Protein AF-A0A2E6LI99-F1 (afdb_monomer)

Foldseek 3Di:
DVVVVVLLVDDDDDDDDDDDPVVDDDPCVVVPPPPPPQAADFDDQPCCVPVNTDPPDDLVSLCVRPPNCSVVSVVRRDDPD

Mean predicted aligned error: 9.88 Å

pLDDT: mean 79.18, std 11.96, range [50.72, 94.06]

Sequence (81 aa):
MSKILSLINHPFKYKTKCFNKKNHKKIYTIINAKKTNFKTPKYNQVFSCKHGYINNLSILDVLFNLGPDTMDYLKSINTKF

Secondary structure (DSSP, 8-state):
-HHHHHHTT-----------TTT----GGGS-TT-----------TTHHHH---SS--HHHHHHHHGGGHHHHH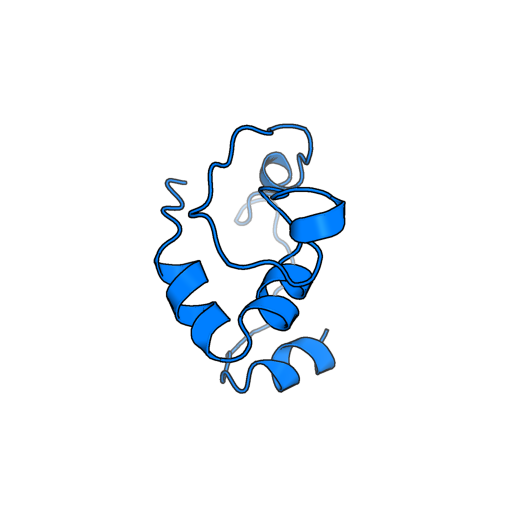HHS----

Structure (mmCIF, N/CA/C/O backbone):
data_AF-A0A2E6LI99-F1
#
_entry.id   AF-A0A2E6LI99-F1
#
loop_
_atom_site.group_PDB
_atom_site.id
_atom_site.type_symbol
_atom_site.label_atom_id
_atom_site.label_alt_id
_atom_site.label_comp_id
_atom_site.label_asym_id
_atom_site.label_entity_id
_atom_site.label_seq_id
_atom_site.pdbx_PDB_ins_code
_atom_site.Cartn_x
_atom_site.Cartn_y
_atom_site.Cartn_z
_atom_site.occupancy
_atom_site.B_iso_or_equiv
_atom_site.auth_seq_id
_atom_site.auth_comp_id
_atom_site.auth_asym_id
_atom_site.auth_atom_id
_atom_site.pdbx_PDB_model_num
ATOM 1 N N . MET A 1 1 ? 14.056 -7.899 0.777 1.00 52.00 1 MET A N 1
ATOM 2 C CA . MET A 1 1 ? 13.205 -7.369 -0.317 1.00 52.00 1 MET A CA 1
ATOM 3 C C . MET A 1 1 ? 12.639 -8.460 -1.224 1.00 52.00 1 MET A C 1
ATOM 5 O O . MET A 1 1 ? 11.458 -8.397 -1.527 1.00 52.00 1 MET A O 1
ATOM 9 N N . SER A 1 2 ? 13.408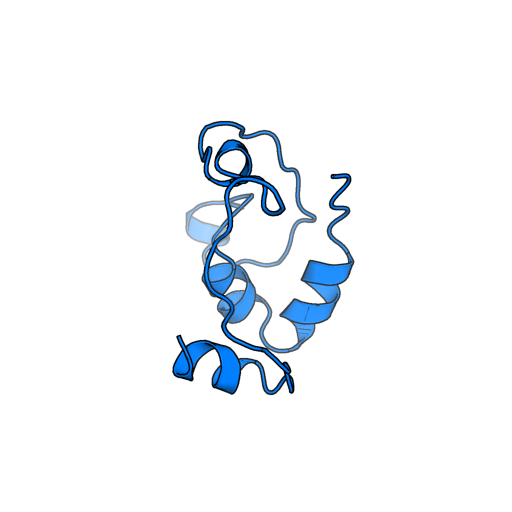 -9.489 -1.598 1.00 54.84 2 SER A N 1
ATOM 10 C CA . SER A 1 2 ? 12.927 -10.609 -2.435 1.00 54.84 2 SER A CA 1
ATOM 11 C C . SER A 1 2 ? 11.721 -11.369 -1.856 1.00 54.84 2 SER A C 1
ATOM 13 O O . SER A 1 2 ? 10.814 -11.733 -2.593 1.00 54.84 2 SER A O 1
ATOM 15 N N . LYS A 1 3 ? 11.684 -11.552 -0.531 1.00 59.38 3 LYS A N 1
ATOM 16 C CA . LYS A 1 3 ? 10.674 -12.368 0.166 1.00 59.38 3 LYS A CA 1
ATOM 17 C C . LYS A 1 3 ? 9.262 -11.764 0.197 1.00 59.38 3 LYS A C 1
ATOM 19 O O . LYS A 1 3 ? 8.293 -12.502 0.230 1.00 59.38 3 LYS A O 1
ATOM 24 N N . ILE A 1 4 ? 9.131 -10.433 0.180 1.00 63.28 4 ILE A N 1
ATOM 25 C CA . ILE A 1 4 ? 7.812 -9.770 0.111 1.00 63.28 4 ILE A CA 1
ATOM 26 C C . ILE A 1 4 ? 7.262 -9.857 -1.315 1.00 63.28 4 ILE A C 1
ATOM 28 O O . ILE A 1 4 ? 6.084 -10.131 -1.507 1.00 63.28 4 ILE A O 1
ATOM 32 N N . LEU A 1 5 ? 8.130 -9.692 -2.318 1.00 60.09 5 LEU A N 1
ATOM 33 C CA . LEU A 1 5 ? 7.743 -9.793 -3.725 1.00 60.09 5 LEU A CA 1
ATOM 34 C C . LEU A 1 5 ? 7.261 -11.201 -4.100 1.00 60.09 5 LEU A C 1
ATOM 36 O O . LEU A 1 5 ? 6.328 -11.322 -4.887 1.00 60.09 5 LEU A O 1
ATOM 40 N N . SER A 1 6 ? 7.843 -12.253 -3.509 1.00 65.31 6 SER A N 1
ATOM 41 C CA . SER A 1 6 ? 7.367 -13.625 -3.724 1.00 65.31 6 SER A CA 1
ATOM 42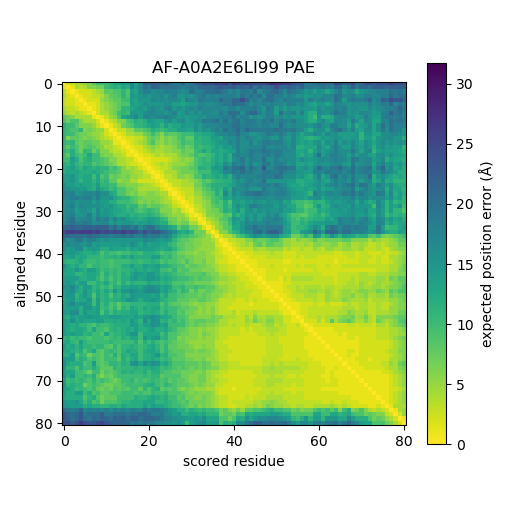 C C . SER A 1 6 ? 5.969 -13.875 -3.153 1.00 65.31 6 SER A C 1
ATOM 44 O O . SER A 1 6 ? 5.246 -14.688 -3.707 1.00 65.31 6 SER A O 1
ATOM 46 N N . LEU A 1 7 ? 5.561 -13.177 -2.085 1.00 65.31 7 LEU A N 1
ATOM 47 C CA . LEU A 1 7 ? 4.240 -13.373 -1.462 1.00 65.31 7 LEU A CA 1
ATOM 48 C C . LEU A 1 7 ? 3.084 -12.855 -2.327 1.00 65.31 7 LEU A C 1
ATOM 50 O O . LEU A 1 7 ? 1.962 -13.323 -2.184 1.00 65.31 7 LEU A O 1
ATOM 54 N N . ILE A 1 8 ? 3.351 -11.909 -3.230 1.00 66.44 8 ILE A N 1
ATOM 55 C CA . ILE A 1 8 ? 2.329 -11.306 -4.101 1.00 66.44 8 ILE A CA 1
ATOM 56 C C . ILE A 1 8 ? 2.124 -12.154 -5.375 1.00 66.44 8 ILE A C 1
ATOM 58 O O . ILE A 1 8 ? 1.251 -11.852 -6.182 1.00 66.44 8 ILE A O 1
ATOM 62 N N . ASN A 1 9 ? 2.917 -13.221 -5.580 1.00 65.00 9 ASN A N 1
ATOM 63 C CA . ASN A 1 9 ? 2.870 -14.092 -6.767 1.00 65.00 9 ASN A CA 1
ATOM 64 C C . ASN A 1 9 ? 2.889 -13.333 -8.111 1.00 65.00 9 ASN A C 1
ATOM 66 O O . ASN A 1 9 ? 2.466 -13.856 -9.142 1.00 65.00 9 ASN A O 1
ATOM 70 N N . HIS A 1 10 ? 3.399 -12.099 -8.130 1.00 68.69 10 HIS A N 1
ATOM 71 C CA . HIS A 1 10 ? 3.412 -11.271 -9.327 1.00 68.69 10 HIS A CA 1
ATOM 72 C C . HIS A 1 10 ? 4.818 -11.242 -9.946 1.00 68.69 10 HIS A C 1
ATOM 74 O O . HIS A 1 10 ? 5.767 -10.816 -9.277 1.00 68.69 10 HIS A O 1
ATOM 80 N N . PRO A 1 11 ? 4.997 -11.673 -11.213 1.00 65.94 11 PRO A N 1
ATOM 81 C CA . PRO A 1 11 ? 6.298 -11.631 -11.869 1.00 65.94 11 PRO A CA 1
ATOM 82 C C . PRO A 1 11 ? 6.698 -10.184 -12.179 1.00 65.94 11 PRO A C 1
ATOM 84 O O . PRO A 1 11 ? 6.326 -9.622 -13.207 1.00 65.94 11 PRO A O 1
ATOM 87 N N . PHE A 1 12 ? 7.501 -9.577 -11.305 1.00 67.44 12 PHE A N 1
ATOM 88 C CA . PHE A 1 12 ? 8.109 -8.278 -11.573 1.00 67.44 12 PHE A CA 1
ATOM 89 C C . PHE A 1 12 ? 9.534 -8.439 -12.108 1.00 67.44 12 PHE A C 1
ATOM 91 O O . PHE A 1 12 ? 10.394 -9.054 -11.476 1.00 67.44 12 PHE A O 1
ATOM 98 N N . LYS A 1 13 ? 9.804 -7.843 -13.274 1.00 74.75 13 LYS A N 1
ATOM 99 C CA . LYS A 1 13 ? 11.155 -7.741 -13.837 1.00 74.75 13 LYS A CA 1
ATOM 100 C C . LYS A 1 13 ? 11.791 -6.442 -13.358 1.00 74.75 13 LYS A C 1
ATOM 102 O O . LYS A 1 13 ? 11.333 -5.364 -13.724 1.00 74.75 13 LYS A O 1
ATOM 107 N N . TYR A 1 14 ? 12.881 -6.537 -12.601 1.00 77.12 14 TYR A N 1
ATOM 108 C CA . TYR A 1 14 ? 13.668 -5.370 -12.205 1.00 77.12 14 TYR A CA 1
ATOM 109 C C . TYR A 1 14 ? 15.119 -5.493 -12.645 1.00 77.12 14 TYR A C 1
ATOM 111 O O . TYR A 1 14 ? 15.644 -6.586 -12.843 1.00 7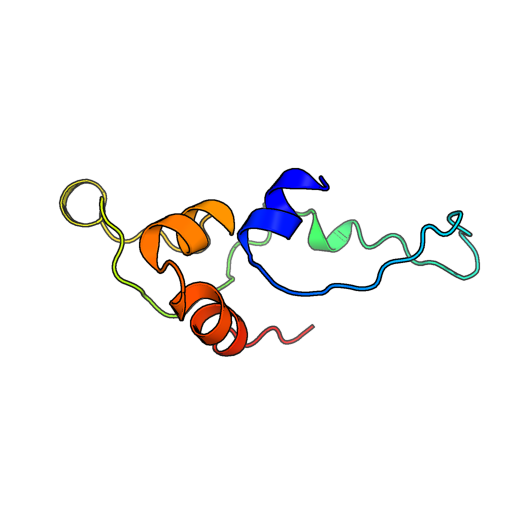7.12 14 TYR A O 1
ATOM 119 N N . LYS A 1 15 ? 15.772 -4.343 -12.798 1.00 81.25 15 LYS A N 1
ATOM 120 C CA . LYS A 1 15 ? 17.215 -4.243 -13.012 1.00 81.25 15 LYS A CA 1
ATOM 121 C C . LYS A 1 15 ? 17.764 -3.214 -12.041 1.00 81.25 15 LYS A C 1
ATOM 123 O O . LYS A 1 15 ? 17.183 -2.140 -11.883 1.00 81.25 15 LYS A O 1
ATOM 128 N N . THR A 1 16 ? 18.876 -3.533 -11.400 1.00 81.38 16 THR A N 1
ATOM 129 C CA . THR A 1 16 ? 19.624 -2.555 -10.617 1.00 81.38 16 THR A CA 1
ATOM 130 C C . THR A 1 16 ? 20.343 -1.603 -11.573 1.00 81.38 16 THR A C 1
ATOM 132 O O . THR A 1 16 ? 20.861 -2.007 -12.613 1.00 81.38 16 THR A O 1
ATOM 135 N N . LYS A 1 17 ? 20.335 -0.308 -11.253 1.00 83.25 17 LYS A N 1
ATOM 136 C CA . LYS A 1 17 ? 21.096 0.718 -11.973 1.00 83.25 17 LYS A CA 1
ATOM 137 C C . LYS A 1 17 ? 21.786 1.624 -10.966 1.00 83.25 17 LYS A C 1
ATOM 139 O O . LYS A 1 17 ? 21.190 1.979 -9.950 1.00 83.25 17 LYS A O 1
ATOM 144 N N . CYS A 1 18 ? 23.013 2.030 -11.276 1.00 84.62 18 CY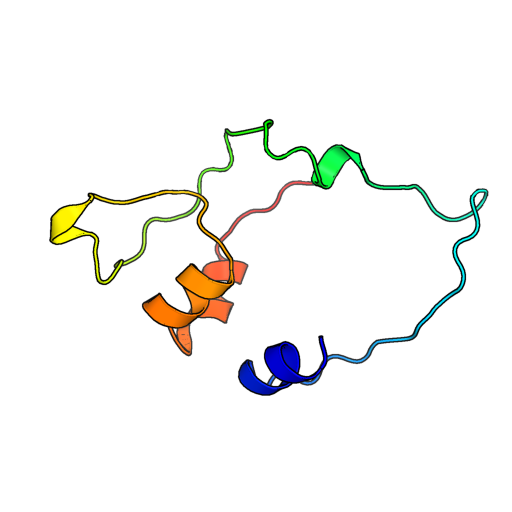S A N 1
ATOM 145 C CA . CYS A 1 18 ? 23.713 3.046 -10.502 1.00 84.62 18 CYS A CA 1
ATOM 146 C C . CYS A 1 18 ? 23.007 4.401 -10.651 1.00 84.62 18 CYS A C 1
ATOM 148 O O . CYS A 1 18 ? 22.551 4.768 -11.735 1.00 84.62 18 CYS A O 1
ATOM 150 N N . PHE A 1 19 ? 22.904 5.143 -9.551 1.00 85.25 19 PHE A N 1
ATOM 151 C CA . PHE A 1 19 ? 22.280 6.462 -9.543 1.00 85.25 19 PHE A CA 1
ATOM 152 C C . PHE A 1 19 ? 23.175 7.495 -10.247 1.00 85.25 19 PHE A C 1
ATOM 154 O O . PHE A 1 19 ? 24.342 7.644 -9.892 1.00 85.25 19 PHE A O 1
ATOM 161 N N . ASN A 1 20 ? 22.619 8.257 -11.196 1.00 87.50 20 ASN A N 1
ATOM 162 C CA . ASN A 1 20 ? 23.305 9.376 -11.849 1.00 87.50 20 ASN A CA 1
ATOM 163 C C . ASN A 1 20 ? 22.532 10.684 -11.631 1.00 87.50 20 ASN A C 1
ATOM 165 O O . ASN A 1 20 ? 21.441 10.850 -12.164 1.00 87.50 20 ASN A O 1
ATOM 169 N N . LYS A 1 21 ? 23.120 11.650 -10.916 1.00 83.00 21 LYS A N 1
ATOM 170 C CA . LYS A 1 21 ? 22.477 12.931 -10.563 1.00 83.00 21 LYS A CA 1
ATOM 171 C C . LYS A 1 21 ? 22.042 13.779 -11.775 1.00 83.00 21 LYS A C 1
ATOM 173 O O . LYS A 1 21 ? 21.125 14.577 -11.624 1.00 83.00 21 LYS A O 1
ATOM 178 N N . LYS A 1 22 ? 22.664 13.613 -12.953 1.00 85.50 22 LYS A N 1
ATOM 179 C CA . LYS A 1 22 ? 22.282 14.320 -14.194 1.00 85.50 22 LYS A CA 1
ATOM 180 C C . LYS A 1 22 ? 21.005 13.748 -14.815 1.00 85.50 22 LYS A C 1
ATOM 182 O O . LYS A 1 22 ? 20.169 14.503 -15.293 1.00 85.50 22 LYS A O 1
ATOM 187 N N . ASN A 1 23 ? 20.844 12.425 -14.758 1.00 83.56 23 ASN A N 1
ATOM 188 C CA . ASN A 1 23 ? 19.758 11.713 -15.445 1.00 83.56 23 ASN A CA 1
ATOM 189 C C . ASN A 1 23 ? 18.647 11.244 -14.486 1.00 83.56 23 ASN A C 1
ATOM 191 O O . ASN A 1 23 ? 17.575 10.847 -14.926 1.00 83.56 23 ASN A O 1
ATOM 195 N N . HIS A 1 24 ? 18.898 11.257 -13.174 1.00 83.25 24 HIS A N 1
ATOM 196 C CA . HIS A 1 24 ? 18.003 10.728 -12.151 1.00 83.25 24 HIS A CA 1
ATOM 197 C C . HIS A 1 24 ? 17.664 11.834 -11.153 1.00 83.25 24 HIS A C 1
ATOM 199 O O . HIS A 1 24 ? 18.533 12.354 -10.447 1.00 83.25 24 HIS A O 1
ATOM 205 N N . LYS A 1 25 ? 16.372 12.149 -11.036 1.00 79.69 25 LYS A N 1
ATOM 206 C CA . LYS A 1 25 ? 15.863 13.003 -9.962 1.00 79.69 25 LYS A CA 1
ATOM 207 C C . LYS A 1 25 ? 15.680 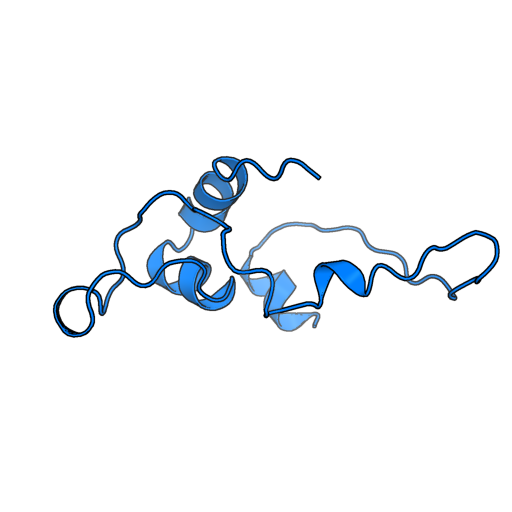12.172 -8.696 1.00 79.69 25 LYS A C 1
ATOM 209 O O . LYS A 1 25 ? 15.087 11.097 -8.720 1.00 79.69 25 LYS A O 1
ATOM 214 N N . LYS A 1 26 ? 16.179 12.684 -7.573 1.00 75.69 26 LYS A N 1
ATOM 215 C CA . LYS A 1 26 ? 15.878 12.132 -6.249 1.00 75.69 26 LYS A CA 1
ATOM 216 C C . LYS A 1 26 ? 14.461 12.543 -5.870 1.00 75.69 26 LYS A C 1
ATOM 218 O O . LYS A 1 26 ? 14.199 13.727 -5.692 1.00 75.69 26 LYS A O 1
ATOM 223 N N . ILE A 1 27 ? 13.559 11.575 -5.735 1.00 71.19 27 ILE A N 1
ATOM 224 C CA . ILE A 1 27 ? 12.142 11.842 -5.462 1.00 71.19 27 ILE A CA 1
ATOM 225 C C . ILE A 1 27 ? 11.840 11.843 -3.956 1.00 71.19 27 ILE A C 1
ATOM 227 O O . ILE A 1 27 ? 10.843 11.297 -3.494 1.00 71.19 27 ILE A O 1
ATOM 231 N N . TYR A 1 28 ? 12.717 12.471 -3.163 1.00 68.38 28 TYR A N 1
ATOM 232 C CA . TYR A 1 28 ? 12.567 12.573 -1.702 1.00 68.38 28 TYR A CA 1
ATOM 233 C C . TYR A 1 28 ? 11.246 13.216 -1.275 1.00 68.38 28 TYR A C 1
ATOM 235 O O . TYR A 1 28 ? 10.759 12.969 -0.178 1.00 68.38 28 TYR A O 1
ATOM 243 N N . THR A 1 29 ? 10.638 14.000 -2.163 1.00 64.56 29 THR A N 1
ATOM 244 C CA . THR A 1 29 ? 9.310 14.585 -1.989 1.00 64.56 29 THR A CA 1
ATOM 245 C C . THR A 1 29 ? 8.205 13.547 -1.775 1.00 64.56 29 THR A C 1
ATOM 247 O O . THR A 1 29 ? 7.228 13.878 -1.109 1.00 64.56 29 THR A O 1
ATOM 250 N N . ILE A 1 30 ? 8.364 12.310 -2.269 1.00 65.00 30 ILE A N 1
ATOM 251 C CA . ILE A 1 30 ? 7.425 11.192 -2.045 1.00 65.00 30 ILE A CA 1
ATOM 252 C C . ILE A 1 30 ? 7.639 10.547 -0.664 1.00 65.00 30 ILE A C 1
ATOM 254 O O . ILE A 1 30 ? 6.718 9.970 -0.102 1.00 65.00 30 ILE A O 1
ATOM 258 N N . ILE A 1 31 ? 8.828 10.690 -0.067 1.00 67.69 31 ILE A N 1
ATOM 259 C CA . ILE A 1 31 ? 9.156 10.129 1.259 1.00 67.69 31 ILE A CA 1
ATOM 260 C C . ILE A 1 31 ? 8.587 11.006 2.392 1.00 67.69 31 ILE A C 1
ATOM 262 O O . ILE A 1 31 ? 8.653 10.651 3.567 1.00 67.69 31 ILE A O 1
ATOM 266 N N . ASN A 1 32 ? 8.003 12.164 2.069 1.00 69.38 32 ASN A N 1
ATOM 267 C CA . ASN A 1 32 ? 7.442 13.053 3.075 1.00 69.38 32 ASN A CA 1
ATOM 268 C C . ASN A 1 32 ? 6.129 12.499 3.656 1.00 69.38 32 ASN A C 1
ATOM 270 O O . ASN A 1 32 ? 5.040 12.852 3.205 1.00 69.38 32 ASN A O 1
ATOM 274 N N . ALA A 1 33 ? 6.247 11.706 4.724 1.00 64.06 33 ALA A N 1
ATOM 275 C CA . ALA A 1 33 ? 5.126 11.149 5.483 1.00 64.06 33 ALA A CA 1
ATOM 276 C C . ALA A 1 33 ? 4.169 12.214 6.064 1.00 64.06 33 ALA A C 1
ATOM 278 O O . ALA A 1 33 ? 3.061 11.881 6.469 1.00 64.06 33 ALA A O 1
ATOM 279 N N . LYS A 1 34 ? 4.571 13.497 6.093 1.00 66.31 34 LYS A N 1
ATOM 280 C CA . LYS A 1 34 ? 3.759 14.611 6.610 1.00 66.31 34 LYS A CA 1
ATOM 281 C C . LYS A 1 34 ? 2.820 15.249 5.569 1.00 66.31 34 LYS A C 1
ATOM 283 O O . LYS A 1 34 ? 2.042 16.122 5.936 1.00 66.31 34 LYS A O 1
ATOM 288 N N . LYS A 1 35 ? 2.848 14.850 4.287 1.00 64.31 35 LYS A N 1
ATOM 289 C CA . LYS A 1 35 ? 1.849 15.284 3.282 1.00 64.31 35 LYS A CA 1
ATOM 290 C C . LYS A 1 35 ? 0.629 14.351 3.329 1.00 64.31 35 LYS A C 1
ATOM 292 O O . LYS A 1 35 ? 0.580 13.349 2.630 1.00 64.31 35 LYS A O 1
ATOM 297 N N . THR A 1 36 ? -0.342 14.662 4.184 1.00 62.69 36 THR A N 1
ATOM 298 C CA . THR A 1 36 ? -1.280 13.676 4.763 1.00 62.69 36 THR A CA 1
ATOM 299 C C . THR A 1 36 ? -2.727 13.706 4.254 1.00 62.69 36 THR A C 1
ATOM 301 O O . THR A 1 36 ? -3.616 13.245 4.960 1.00 62.69 36 THR A O 1
ATOM 304 N N . ASN A 1 37 ? -3.009 14.156 3.027 1.00 66.25 37 ASN A N 1
ATOM 305 C CA . ASN A 1 37 ? -4.386 14.130 2.491 1.00 66.25 37 ASN A CA 1
ATOM 306 C C . ASN A 1 37 ? -4.584 13.116 1.353 1.00 66.25 37 ASN A C 1
ATOM 308 O O . ASN A 1 37 ? -5.307 13.377 0.393 1.00 66.25 37 ASN A O 1
ATOM 312 N N . PHE A 1 38 ? -3.958 11.942 1.459 1.00 76.00 38 PHE A N 1
ATOM 313 C CA . PHE A 1 38 ? -4.206 10.835 0.538 1.00 76.00 38 PHE A CA 1
ATOM 314 C C . PHE A 1 38 ? -5.469 10.076 0.956 1.00 76.00 38 PHE A C 1
ATOM 316 O O . PHE A 1 38 ? -5.447 9.263 1.881 1.00 76.00 38 PHE A O 1
ATOM 323 N N . LYS A 1 39 ? -6.603 10.384 0.322 1.00 76.00 39 LYS A N 1
ATOM 324 C CA . LYS A 1 39 ? -7.863 9.671 0.561 1.00 76.00 39 LYS A CA 1
ATOM 325 C C . LYS A 1 39 ? -7.889 8.399 -0.281 1.00 76.00 39 LYS A C 1
ATOM 327 O O . LYS A 1 39 ? -7.874 8.480 -1.505 1.00 76.00 39 LYS A O 1
ATOM 332 N N . THR A 1 40 ? -7.947 7.249 0.384 1.00 85.06 40 THR A N 1
ATOM 333 C CA . THR A 1 40 ? -8.120 5.944 -0.269 1.00 85.06 40 THR A CA 1
ATOM 334 C C . THR A 1 40 ? -9.552 5.437 -0.086 1.00 85.06 40 THR A C 1
ATOM 336 O O . THR A 1 40 ? -10.206 5.837 0.887 1.00 85.06 40 THR A O 1
ATOM 339 N N . PRO A 1 41 ? -10.075 4.607 -1.008 1.00 88.19 41 PRO A N 1
ATOM 340 C CA . PRO A 1 41 ? -11.364 3.947 -0.822 1.00 88.19 41 PRO A CA 1
ATOM 341 C C . PRO A 1 41 ? -11.379 3.171 0.498 1.00 88.19 41 PRO A C 1
ATOM 343 O O . PRO A 1 41 ? -10.373 2.588 0.887 1.00 88.19 41 PRO A O 1
ATOM 346 N N . LYS A 1 42 ? -12.506 3.163 1.216 1.00 90.88 42 LYS A N 1
ATOM 347 C CA . LYS A 1 42 ? -12.604 2.350 2.434 1.00 90.88 42 LYS A CA 1
ATOM 348 C C . LYS A 1 42 ? -12.643 0.870 2.076 1.00 90.88 42 LYS A C 1
ATOM 350 O O . LYS A 1 42 ? -13.280 0.486 1.100 1.00 90.88 42 LYS A O 1
ATOM 355 N N . TYR A 1 43 ? -12.025 0.058 2.921 1.00 91.75 43 TYR A N 1
ATOM 356 C CA . TYR A 1 43 ? -12.088 -1.395 2.861 1.00 91.75 43 TYR A CA 1
ATOM 357 C C . TYR A 1 43 ? -12.310 -1.981 4.259 1.00 91.75 43 TYR A C 1
ATOM 359 O O . TYR A 1 43 ? -12.130 -1.293 5.270 1.00 91.75 43 TYR A O 1
ATOM 367 N N . ASN A 1 44 ? -12.711 -3.249 4.317 1.00 90.69 44 ASN A N 1
ATOM 368 C CA . ASN A 1 44 ? -12.959 -3.942 5.577 1.00 90.69 44 ASN A CA 1
ATOM 369 C C . ASN A 1 44 ? -11.629 -4.240 6.279 1.00 90.69 44 ASN A C 1
ATOM 371 O O . ASN A 1 44 ? -10.826 -5.026 5.786 1.00 90.69 44 ASN A O 1
ATOM 375 N N . GLN A 1 45 ? -11.395 -3.602 7.428 1.00 94.06 45 GLN A N 1
ATOM 376 C CA . GLN A 1 45 ? -10.215 -3.853 8.256 1.00 94.06 45 GLN A CA 1
ATOM 377 C C . GLN A 1 45 ? -10.568 -4.808 9.400 1.00 94.06 45 GLN A C 1
ATOM 379 O O . GLN A 1 45 ? -11.544 -4.558 10.111 1.00 94.06 45 GLN A O 1
ATOM 384 N N . VAL A 1 46 ? -9.763 -5.850 9.636 1.00 91.94 46 VAL A N 1
ATOM 385 C CA . VAL A 1 46 ? -10.029 -6.873 10.675 1.00 91.94 46 VAL A CA 1
ATOM 386 C C . VAL A 1 46 ? -10.208 -6.267 12.070 1.00 91.94 46 VAL A C 1
ATOM 388 O O . VAL A 1 46 ? -11.014 -6.744 12.860 1.00 91.94 46 VAL A O 1
ATOM 391 N N . PHE A 1 47 ? -9.502 -5.172 12.364 1.00 88.94 47 PHE A N 1
ATOM 392 C CA . PHE A 1 47 ? -9.559 -4.486 13.660 1.00 88.94 47 PHE A CA 1
ATOM 393 C C . PHE A 1 47 ? -10.426 -3.215 13.664 1.00 88.94 47 PHE A C 1
ATOM 395 O O . PHE A 1 47 ? -10.380 -2.436 14.621 1.00 88.94 47 PHE A O 1
ATOM 402 N N . SER A 1 48 ? -11.243 -3.007 12.626 1.00 90.88 48 SER A N 1
ATOM 403 C CA . SER A 1 48 ? -12.102 -1.819 12.495 1.00 90.88 48 SER A CA 1
ATOM 404 C C . SER A 1 48 ? -13.128 -1.682 13.621 1.00 90.88 48 SER A C 1
ATOM 406 O O . SER A 1 48 ? -13.370 -0.570 14.082 1.00 90.88 48 SER A O 1
ATOM 408 N N . CYS A 1 49 ? -13.672 -2.789 14.135 1.00 90.88 49 CYS A N 1
ATOM 409 C CA . CYS A 1 49 ? -14.618 -2.763 15.258 1.00 90.88 49 CYS A CA 1
ATOM 410 C C . CYS A 1 49 ? -14.008 -2.187 16.546 1.00 90.88 49 CYS A C 1
ATOM 412 O O . CYS A 1 49 ? -14.733 -1.664 17.385 1.00 90.88 49 CYS A O 1
ATOM 414 N N . LYS A 1 50 ? -12.682 -2.284 16.714 1.00 93.00 50 LYS A N 1
ATOM 415 C CA . LYS A 1 50 ? -11.978 -1.844 17.926 1.00 93.00 50 LYS A CA 1
ATOM 416 C C . LYS A 1 50 ? -11.385 -0.442 17.795 1.00 93.00 50 LYS A C 1
ATOM 418 O O . LYS A 1 50 ? -11.356 0.298 18.773 1.00 93.00 50 LYS A O 1
ATOM 423 N N . HIS A 1 51 ? -10.890 -0.091 16.609 1.00 89.88 51 HIS A N 1
ATOM 424 C CA . HIS A 1 51 ? -10.115 1.137 16.387 1.00 89.88 51 HIS A CA 1
ATOM 425 C C . HIS A 1 51 ? -10.744 2.096 15.368 1.00 89.88 51 HIS A C 1
ATOM 427 O O . HIS A 1 51 ? -10.185 3.157 15.095 1.00 89.88 51 HIS A O 1
ATOM 433 N N . GLY A 1 52 ? -11.905 1.748 14.811 1.00 90.25 52 GLY A N 1
ATOM 434 C CA . GLY A 1 52 ? -12.470 2.440 13.662 1.00 90.25 52 GLY A CA 1
ATOM 435 C C . GLY A 1 52 ? -11.678 2.169 12.382 1.00 90.25 52 GLY A C 1
ATOM 436 O O . GLY A 1 52 ? -10.736 1.378 12.349 1.00 90.25 52 GLY A O 1
ATOM 437 N N . TYR A 1 53 ? -12.081 2.826 11.298 1.00 91.00 53 TYR A N 1
ATOM 438 C CA . TYR A 1 53 ? -11.347 2.762 10.038 1.00 91.00 53 TYR A CA 1
ATOM 439 C C . TYR A 1 53 ? -10.129 3.685 10.081 1.00 91.00 53 TYR A C 1
ATOM 441 O O . TYR A 1 53 ? -10.273 4.888 10.313 1.00 91.00 53 TYR A O 1
ATOM 449 N N . ILE A 1 54 ? -8.952 3.144 9.770 1.00 88.75 54 ILE A N 1
ATOM 450 C CA . ILE A 1 54 ? -7.711 3.915 9.681 1.00 88.75 54 ILE A CA 1
ATOM 451 C C . ILE A 1 54 ? -7.332 4.053 8.204 1.00 88.75 54 ILE A C 1
ATOM 453 O O . ILE A 1 54 ? -7.070 3.069 7.518 1.00 88.75 54 ILE A O 1
ATOM 457 N N . ASN A 1 55 ? -7.325 5.283 7.691 1.00 87.12 55 ASN A N 1
ATOM 458 C CA . ASN A 1 55 ? -6.959 5.565 6.302 1.00 87.12 55 ASN A CA 1
ATOM 459 C C . ASN A 1 55 ? -5.432 5.570 6.111 1.00 87.12 55 ASN A C 1
ATOM 461 O O . ASN A 1 55 ? -4.702 5.925 7.033 1.00 87.12 55 ASN A O 1
ATOM 465 N N . ASN A 1 56 ? -4.971 5.297 4.882 1.00 81.00 56 ASN A N 1
ATOM 466 C CA . ASN A 1 56 ? -3.562 5.429 4.487 1.00 81.00 56 ASN A CA 1
ATOM 467 C C . ASN A 1 56 ? -2.603 4.569 5.340 1.00 81.00 56 ASN A C 1
ATOM 469 O O . ASN A 1 56 ? -1.557 5.035 5.793 1.00 81.00 56 ASN A O 1
ATOM 473 N N . LEU A 1 57 ? -2.999 3.315 5.577 1.00 83.56 57 LEU A N 1
ATOM 474 C CA . LEU A 1 57 ? -2.173 2.299 6.231 1.00 83.56 57 LEU A CA 1
ATOM 475 C C . LEU A 1 57 ? -1.064 1.766 5.308 1.00 83.56 57 LEU A C 1
ATOM 477 O O . LEU A 1 57 ? -1.015 2.073 4.115 1.00 83.56 57 LEU A O 1
ATOM 481 N N . SER A 1 58 ? -0.166 0.952 5.870 1.00 84.44 58 SER A N 1
ATOM 482 C CA . SER A 1 58 ? 0.894 0.307 5.099 1.00 84.44 58 SER A CA 1
ATOM 483 C C . SER A 1 58 ? 0.304 -0.615 4.034 1.00 84.44 58 SER A C 1
ATOM 485 O O . SER A 1 58 ? -0.728 -1.255 4.228 1.00 84.44 58 SER A O 1
ATOM 487 N N . ILE A 1 59 ? 1.023 -0.770 2.924 1.00 85.25 59 ILE A N 1
ATOM 488 C CA . ILE A 1 59 ? 0.696 -1.762 1.895 1.00 85.25 59 ILE A CA 1
ATOM 489 C C . ILE A 1 59 ? 0.597 -3.187 2.465 1.00 85.25 59 ILE A C 1
ATOM 491 O O . ILE A 1 59 ? -0.175 -3.999 1.966 1.00 85.25 59 ILE A O 1
ATOM 495 N N . LEU A 1 60 ? 1.352 -3.478 3.532 1.00 87.94 60 LEU A N 1
ATOM 496 C CA . LEU A 1 60 ? 1.280 -4.754 4.244 1.00 87.94 60 LEU A CA 1
ATOM 497 C C . LEU A 1 60 ? -0.061 -4.922 4.959 1.00 87.94 60 LEU A C 1
ATOM 499 O O . LEU A 1 60 ? -0.634 -6.005 4.914 1.00 87.94 60 LEU A O 1
ATOM 503 N N . ASP A 1 61 ? -0.585 -3.856 5.565 1.00 89.25 61 ASP A N 1
ATOM 504 C CA . ASP A 1 61 ? -1.898 -3.896 6.204 1.00 89.25 61 ASP A CA 1
ATOM 505 C C . ASP A 1 61 ? -2.973 -4.172 5.155 1.00 89.25 61 ASP A C 1
ATOM 507 O O . ASP A 1 61 ? -3.811 -5.047 5.348 1.00 89.25 61 ASP A O 1
ATOM 511 N N . VAL A 1 62 ? -2.933 -3.477 4.014 1.00 89.69 62 VAL A N 1
ATOM 512 C CA . VAL A 1 62 ? -3.862 -3.723 2.900 1.00 89.69 62 VAL A CA 1
ATOM 513 C C . VAL A 1 62 ? -3.786 -5.185 2.452 1.00 89.69 62 VAL A C 1
ATOM 515 O O . VAL A 1 62 ? -4.824 -5.835 2.360 1.00 89.69 62 VAL A O 1
ATOM 518 N N . LEU A 1 63 ? -2.573 -5.725 2.273 1.00 90.75 63 LEU A N 1
ATOM 519 C CA . LEU A 1 63 ? -2.358 -7.117 1.873 1.00 90.75 63 LEU A CA 1
ATOM 520 C C . LEU A 1 63 ? -2.985 -8.120 2.846 1.00 90.75 63 LEU A C 1
ATOM 522 O O . LEU A 1 63 ? -3.637 -9.065 2.413 1.00 90.75 63 LEU A O 1
ATOM 526 N N . PHE A 1 64 ? -2.81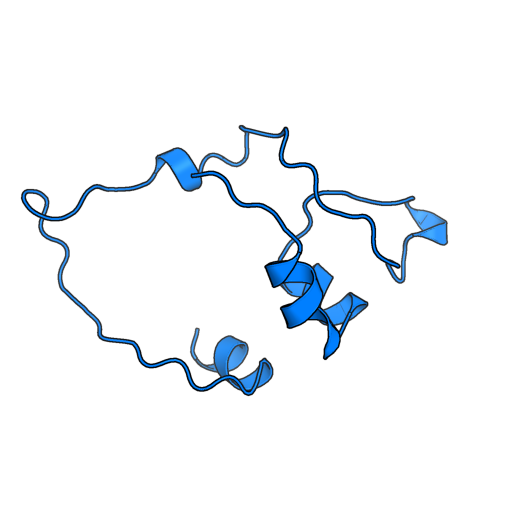5 -7.925 4.154 1.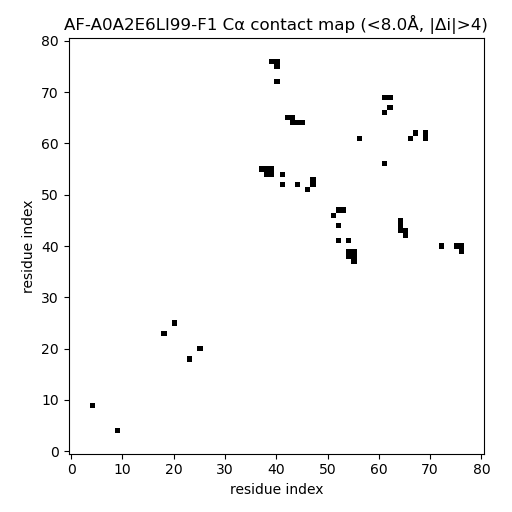00 91.44 64 PHE A N 1
ATOM 527 C CA . PHE A 1 64 ? -3.364 -8.848 5.150 1.00 91.44 64 PHE A CA 1
ATOM 528 C C . PHE A 1 64 ? -4.871 -8.694 5.367 1.00 91.44 64 PHE A C 1
ATOM 530 O O . PHE A 1 64 ? -5.515 -9.650 5.786 1.00 91.44 64 PHE A O 1
ATOM 537 N N . ASN A 1 65 ? -5.440 -7.522 5.079 1.00 92.56 65 ASN A N 1
ATOM 538 C CA . ASN A 1 65 ? -6.883 -7.307 5.176 1.00 92.56 65 ASN A CA 1
ATOM 539 C C . ASN A 1 65 ? -7.643 -7.778 3.924 1.00 92.56 65 ASN A C 1
ATOM 541 O O . ASN A 1 65 ? -8.752 -8.284 4.054 1.00 92.56 65 ASN A O 1
ATOM 545 N N . LEU A 1 66 ? -7.074 -7.593 2.727 1.00 91.44 66 LEU A N 1
ATOM 546 C CA . LEU A 1 66 ? -7.741 -7.859 1.444 1.00 91.44 66 LEU A CA 1
ATOM 547 C C . LEU A 1 66 ? -7.269 -9.137 0.743 1.00 91.44 66 LEU A C 1
ATOM 549 O O . LEU A 1 66 ? -7.957 -9.638 -0.141 1.00 91.44 66 LEU A O 1
ATOM 553 N N . GLY A 1 67 ? -6.097 -9.669 1.096 1.00 90.75 67 GLY A N 1
ATOM 554 C CA . GLY A 1 67 ? -5.549 -10.880 0.489 1.00 90.75 67 GLY A CA 1
ATOM 555 C C . GLY A 1 67 ? -5.442 -10.762 -1.042 1.00 90.75 67 GLY A C 1
ATOM 556 O O . GLY A 1 67 ? -4.753 -9.853 -1.521 1.00 90.75 67 GLY A O 1
ATOM 557 N N . PRO A 1 68 ? -6.089 -11.645 -1.827 1.00 89.62 68 PRO A N 1
ATOM 558 C CA . PRO A 1 68 ? -6.017 -11.622 -3.293 1.00 89.62 68 PRO A CA 1
ATOM 559 C C . PRO A 1 68 ? -6.577 -10.332 -3.918 1.00 89.62 68 PRO A C 1
ATOM 561 O O . PRO A 1 68 ? -6.059 -9.884 -4.942 1.00 89.62 68 PRO A O 1
ATOM 564 N N . ASP A 1 69 ? -7.540 -9.674 -3.266 1.00 90.19 69 ASP A N 1
ATOM 565 C CA . ASP A 1 69 ? -8.205 -8.464 -3.778 1.00 90.19 69 ASP A CA 1
ATOM 566 C C . ASP A 1 69 ? -7.337 -7.202 -3.641 1.00 90.19 69 ASP A C 1
ATOM 568 O O . ASP A 1 69 ? -7.679 -6.118 -4.124 1.00 90.19 69 ASP A O 1
ATOM 572 N N . THR A 1 70 ? -6.171 -7.332 -3.002 1.00 90.06 70 THR A N 1
ATOM 573 C CA . THR A 1 70 ? -5.217 -6.238 -2.784 1.00 90.06 70 THR A CA 1
ATOM 574 C C . THR A 1 70 ? -4.858 -5.532 -4.084 1.00 90.06 70 THR A C 1
ATOM 576 O O . THR A 1 70 ? -4.790 -4.306 -4.122 1.00 90.06 70 THR A O 1
ATOM 579 N N . MET A 1 71 ? -4.636 -6.280 -5.166 1.00 88.25 71 MET A N 1
ATOM 580 C CA . MET A 1 71 ? -4.241 -5.693 -6.445 1.00 88.25 71 MET A CA 1
ATOM 581 C C . MET A 1 71 ? -5.345 -4.809 -7.035 1.00 88.25 71 MET A C 1
ATOM 583 O O . MET A 1 71 ? -5.064 -3.712 -7.518 1.00 88.25 71 MET A O 1
ATOM 587 N N . ASP A 1 72 ? -6.594 -5.262 -6.984 1.00 90.88 72 ASP A N 1
ATOM 588 C CA . ASP A 1 72 ? -7.719 -4.520 -7.550 1.00 90.88 72 ASP A CA 1
ATOM 589 C C . ASP A 1 72 ? -8.045 -3.287 -6.711 1.00 90.88 72 ASP A C 1
ATOM 591 O O . ASP A 1 72 ? -8.276 -2.204 -7.257 1.00 90.88 72 ASP A O 1
ATOM 595 N N . TYR A 1 73 ? -7.910 -3.397 -5.389 1.00 91.19 73 TYR A N 1
ATOM 596 C CA . TYR A 1 73 ? -7.950 -2.240 -4.506 1.00 91.19 73 TYR A CA 1
ATOM 597 C C . TYR A 1 73 ? -6.869 -1.211 -4.858 1.00 91.19 73 TYR A C 1
ATOM 599 O O . TYR A 1 73 ? -7.184 -0.036 -5.030 1.00 91.19 73 TYR A O 1
ATOM 607 N N . LEU A 1 74 ? -5.610 -1.621 -5.042 1.00 87.69 74 LEU A N 1
ATOM 608 C CA . LEU A 1 74 ? -4.528 -0.694 -5.401 1.00 87.69 74 LEU A CA 1
ATOM 609 C C . LEU A 1 74 ? -4.756 -0.020 -6.754 1.00 87.69 74 LEU A C 1
ATOM 611 O O . LEU A 1 74 ? -4.490 1.172 -6.883 1.00 87.69 74 LEU A O 1
ATOM 615 N N . LYS A 1 75 ? -5.286 -0.747 -7.743 1.00 87.06 75 LYS A N 1
ATOM 616 C CA . LYS A 1 75 ? -5.662 -0.175 -9.046 1.00 87.06 75 LYS A CA 1
ATOM 617 C C . LYS A 1 75 ? -6.804 0.836 -8.937 1.00 87.06 75 LYS A C 1
ATOM 619 O O . LYS A 1 75 ? -6.861 1.764 -9.737 1.00 87.06 75 LYS A O 1
ATOM 624 N N . SER A 1 76 ? -7.702 0.671 -7.965 1.00 88.31 76 SER A N 1
ATOM 625 C CA . SER A 1 76 ? -8.796 1.621 -7.720 1.00 88.31 76 SER A CA 1
ATOM 626 C C . SER A 1 76 ? -8.320 2.950 -7.114 1.00 88.31 76 SER A C 1
ATOM 628 O O . SER A 1 76 ? -9.031 3.956 -7.168 1.00 88.31 76 SER A O 1
ATOM 630 N N . ILE A 1 77 ? -7.110 2.985 -6.546 1.00 87.25 77 ILE A N 1
ATOM 631 C CA . ILE A 1 77 ? -6.540 4.191 -5.954 1.00 87.25 77 ILE A CA 1
ATOM 632 C C . ILE A 1 77 ? -6.020 5.107 -7.065 1.00 87.25 77 ILE A C 1
ATOM 634 O O . ILE A 1 77 ? -5.023 4.827 -7.727 1.00 87.25 77 ILE A O 1
ATOM 638 N N . ASN A 1 78 ? -6.672 6.257 -7.237 1.00 71.06 78 ASN A N 1
ATOM 639 C CA . ASN A 1 78 ? -6.252 7.252 -8.214 1.00 71.06 78 ASN A CA 1
ATOM 640 C C . ASN A 1 78 ? -5.021 8.028 -7.723 1.00 71.06 78 ASN A C 1
ATOM 642 O O . ASN A 1 78 ? -5.132 9.018 -6.995 1.00 71.06 78 ASN A O 1
ATOM 646 N N . THR A 1 79 ? -3.837 7.601 -8.146 1.00 65.94 79 THR A N 1
ATOM 647 C CA . THR A 1 79 ? -2.597 8.342 -7.929 1.00 65.94 79 THR A CA 1
ATOM 648 C C . THR A 1 79 ? -2.382 9.340 -9.065 1.00 65.94 79 THR A C 1
ATOM 650 O O . THR A 1 79 ? -1.704 9.040 -10.046 1.00 65.94 79 THR A O 1
ATOM 653 N N . LYS A 1 80 ? -2.956 10.541 -8.950 1.00 52.81 80 LYS A N 1
ATOM 654 C CA . LYS A 1 80 ? -2.523 11.678 -9.775 1.00 52.81 80 LYS A CA 1
ATOM 655 C C . LYS A 1 80 ? -1.165 12.157 -9.251 1.00 52.81 80 LYS A C 1
ATOM 657 O O . LYS A 1 80 ? -1.122 12.828 -8.220 1.00 52.81 80 LYS A O 1
ATOM 662 N N . PHE A 1 81 ? -0.087 11.776 -9.931 1.00 50.72 81 PHE A N 1
ATOM 663 C CA . PHE A 1 81 ? 1.254 12.341 -9.754 1.00 50.72 81 PHE A CA 1
ATOM 664 C C . PHE A 1 81 ? 1.649 13.149 -10.985 1.00 50.72 81 PHE A C 1
ATOM 666 O O . PHE A 1 81 ? 1.314 12.697 -12.103 1.00 50.72 81 PHE A O 1
#

Solvent-accessible surface area (backbone atoms only — not comparable to full-atom values): 5729 Å² total; per-residue (Å²): 116,70,72,63,52,60,73,68,75,56,94,76,88,82,78,92,75,86,89,43,80,91,85,44,82,82,66,62,79,76,70,46,81,82,72,76,84,71,85,62,82,89,73,76,50,93,60,28,92,82,72,46,8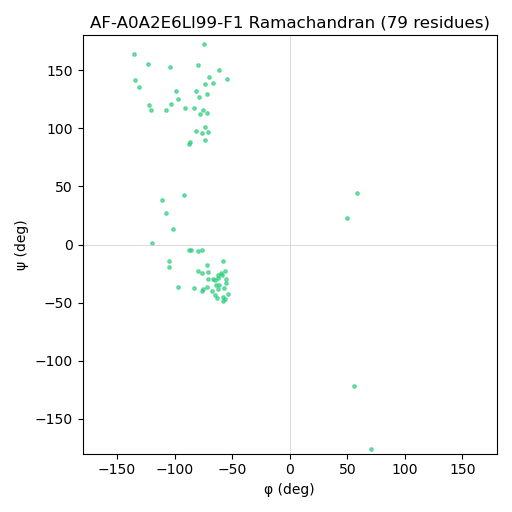7,75,80,78,66,56,73,65,55,47,36,75,51,46,50,86,51,32,60,61,54,57,70,68,48,83,79,89,125

Radius of gyration: 15.93 Å; Cα contacts (8 Å, |Δi|>4): 28; chains: 1; bounding box: 38×29×33 Å